Protein AF-A0AA38GQM2-F1 (afdb_monomer_lite)

InterPro domains:
  IPR026055 Fatty acyl-CoA reductase [PTHR11011] (14-91)
  IPR033640 Fatty acyl-CoA reductase, C-terminal [PF03015] (15-90)
  IPR033640 Fatty acyl-CoA reductase, C-terminal [cd09071] (20-89)

Radius of gyration: 20.77 Å; chains: 1; bounding box: 40×43×54 Å

Foldseek 3Di:
DDDDPPDDPDDDPVSVVVSVVVVVVVVVVCVVCVCVPPPPDDDDCVVLVVVLVPDDPVVCVVPVSDPVPDPVVCCVPPPVVVVCCVPVVPPPDDPPPDDDPDDD

Sequence (104 aa):
ITGLPLSGPNMSEREKNICIKIIEQTQHMFMLYEPYSFYKGSFDISNLEMLSIELSEEEKETFGFDVKDIEWKNYIENIHIPGLRQHVMKGRGTGLKGPAKTKT

Structure (mmCIF, N/CA/C/O backbone):
data_AF-A0AA38GQM2-F1
#
_entry.id   AF-A0AA38GQM2-F1
#
loop_
_atom_site.group_PDB
_atom_site.id
_atom_site.type_symbol
_atom_site.label_atom_id
_atom_site.label_alt_id
_atom_site.label_comp_id
_atom_site.label_asym_id
_atom_site.label_entity_id
_atom_site.label_seq_id
_atom_site.pdbx_PDB_ins_code
_atom_site.Cartn_x
_atom_site.Cartn_y
_atom_site.Cartn_z
_atom_site.occupancy
_atom_site.B_iso_or_equiv
_atom_site.auth_seq_id
_atom_site.auth_comp_id
_atom_site.auth_asym_id
_atom_site.auth_atom_id
_atom_site.pdbx_PDB_model_num
ATOM 1 N N . ILE A 1 1 ? 0.151 -8.915 -17.339 1.00 38.81 1 ILE A N 1
ATOM 2 C CA . ILE A 1 1 ? 1.611 -8.689 -17.480 1.00 38.81 1 ILE A CA 1
ATOM 3 C C . ILE A 1 1 ? 2.009 -9.167 -18.873 1.00 38.81 1 ILE A C 1
ATOM 5 O O . ILE A 1 1 ? 2.339 -10.328 -19.057 1.00 38.81 1 ILE A O 1
ATOM 9 N N . THR A 1 2 ? 1.838 -8.320 -19.884 1.00 35.50 2 THR A N 1
ATOM 10 C CA . THR A 1 2 ? 2.116 -8.648 -21.289 1.00 35.50 2 THR A CA 1
ATOM 11 C C . THR A 1 2 ? 3.393 -7.938 -21.725 1.00 35.50 2 THR A C 1
ATOM 13 O O . THR A 1 2 ? 3.428 -6.713 -21.745 1.00 35.50 2 THR A O 1
ATOM 16 N N . GLY A 1 3 ? 4.420 -8.730 -22.044 1.00 46.53 3 GLY A N 1
ATOM 17 C CA . GLY A 1 3 ? 5.506 -8.408 -22.975 1.00 46.53 3 GLY A CA 1
ATOM 18 C C . GLY A 1 3 ? 6.237 -7.078 -22.789 1.00 46.53 3 GLY A C 1
ATOM 19 O O . GLY A 1 3 ? 6.064 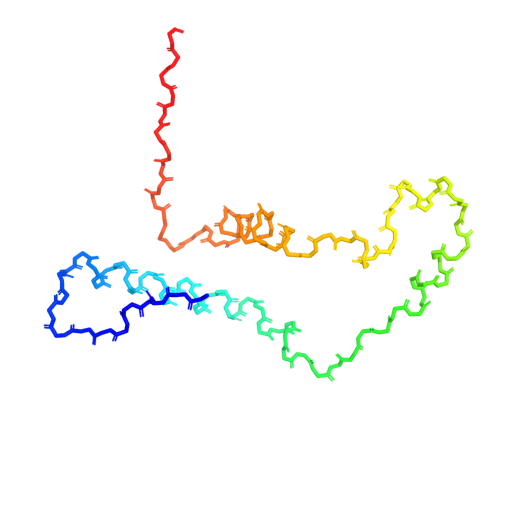-6.169 -23.594 1.00 46.53 3 GLY A O 1
ATOM 20 N N . LEU A 1 4 ? 7.142 -7.001 -21.813 1.00 50.00 4 LEU A N 1
ATOM 21 C CA . LEU A 1 4 ? 8.311 -6.131 -21.956 1.00 50.00 4 LEU A CA 1
ATOM 22 C C . LEU A 1 4 ? 9.309 -6.865 -22.865 1.00 50.00 4 LEU A C 1
ATOM 24 O O . LEU A 1 4 ? 9.665 -8.000 -22.540 1.00 50.00 4 LEU A O 1
ATOM 28 N N . PRO A 1 5 ? 9.739 -6.289 -24.003 1.00 49.81 5 PRO A N 1
ATOM 29 C CA . PRO A 1 5 ? 10.703 -6.938 -24.877 1.00 49.81 5 PRO A CA 1
ATOM 30 C C . PRO A 1 5 ? 12.063 -6.926 -24.180 1.00 49.81 5 PRO A C 1
ATOM 32 O O . PRO A 1 5 ? 12.823 -5.961 -24.239 1.00 49.81 5 PRO A O 1
ATOM 35 N N . LEU A 1 6 ? 12.362 -8.015 -23.480 1.00 55.78 6 LEU A N 1
ATOM 36 C CA . LEU A 1 6 ? 13.690 -8.294 -22.963 1.00 55.78 6 LEU A CA 1
ATOM 37 C C . LEU A 1 6 ? 14.570 -8.678 -24.161 1.00 55.78 6 LEU A C 1
ATOM 39 O O . LEU A 1 6 ? 14.579 -9.820 -24.603 1.00 55.78 6 LEU A O 1
ATOM 43 N N . SER A 1 7 ? 15.236 -7.664 -24.722 1.00 59.66 7 SER A N 1
ATOM 44 C CA . SER A 1 7 ? 16.346 -7.740 -25.685 1.00 59.66 7 SER A CA 1
ATOM 45 C C . SER A 1 7 ? 16.149 -8.667 -26.897 1.00 59.66 7 SER A C 1
ATOM 47 O O . SER A 1 7 ? 16.547 -9.829 -26.881 1.00 59.66 7 SER A O 1
ATOM 49 N N . GLY A 1 8 ? 15.624 -8.113 -27.995 1.00 60.22 8 GLY A N 1
ATOM 50 C CA . GLY A 1 8 ? 15.733 -8.703 -29.335 1.00 60.22 8 GLY A CA 1
ATOM 51 C C . GLY A 1 8 ? 16.874 -8.061 -30.147 1.00 60.22 8 GLY A C 1
ATOM 52 O O . GLY A 1 8 ? 17.203 -6.897 -29.908 1.00 60.22 8 GLY A O 1
ATOM 53 N N . PRO A 1 9 ? 17.464 -8.772 -31.127 1.00 60.28 9 PRO A N 1
ATOM 54 C CA . PRO A 1 9 ? 18.671 -8.342 -31.850 1.00 60.28 9 PRO A CA 1
ATOM 55 C C . PRO A 1 9 ? 18.505 -7.089 -32.736 1.00 60.28 9 PRO A C 1
ATOM 57 O O . PRO A 1 9 ? 19.495 -6.590 -33.257 1.00 60.28 9 PRO A O 1
ATOM 60 N N . ASN A 1 10 ? 17.288 -6.545 -32.876 1.00 67.19 10 ASN A N 1
ATOM 61 C CA . ASN A 1 10 ? 16.961 -5.407 -33.746 1.00 67.19 10 ASN A CA 1
ATOM 62 C C . ASN A 1 10 ? 16.153 -4.310 -33.022 1.00 67.19 10 ASN A C 1
ATOM 64 O O . ASN A 1 10 ? 15.125 -3.869 -33.527 1.00 67.19 10 ASN A O 1
ATOM 68 N N . MET A 1 11 ? 16.574 -3.873 -31.829 1.00 69.75 11 MET A N 1
ATOM 69 C CA . MET A 1 11 ? 15.973 -2.684 -31.199 1.00 69.75 11 MET A CA 1
ATOM 70 C C . MET A 1 11 ? 16.668 -1.395 -31.638 1.00 69.75 11 MET A C 1
ATOM 72 O O . MET A 1 11 ? 17.897 -1.275 -31.572 1.00 69.75 11 MET A O 1
ATOM 76 N N . SER A 1 12 ? 15.864 -0.405 -32.012 1.00 83.56 12 SER A N 1
ATOM 77 C CA . SER A 1 12 ? 16.297 0.971 -32.230 1.00 83.56 12 SER A CA 1
ATOM 78 C C . SER A 1 12 ? 16.851 1.587 -30.944 1.00 83.56 12 SER A C 1
ATOM 80 O O . SER A 1 12 ? 16.503 1.205 -29.824 1.00 83.56 12 SER A O 1
ATOM 82 N N . GLU A 1 13 ? 17.694 2.606 -31.094 1.00 85.50 13 GLU A N 1
ATOM 83 C CA . GLU A 1 13 ? 18.278 3.332 -29.962 1.00 85.50 13 GLU A CA 1
ATOM 84 C C . GLU A 1 13 ? 17.204 3.934 -29.036 1.00 85.50 13 GLU A C 1
ATOM 86 O O . GLU A 1 13 ? 17.348 3.971 -27.814 1.00 85.50 13 GLU A O 1
ATOM 91 N N . ARG A 1 14 ? 16.062 4.341 -29.600 1.00 84.00 14 ARG A N 1
ATOM 92 C CA . ARG A 1 14 ? 14.916 4.840 -28.833 1.00 84.00 14 ARG A CA 1
ATOM 93 C C . ARG A 1 14 ? 14.313 3.759 -27.934 1.00 84.00 14 ARG A C 1
ATOM 95 O O . ARG A 1 14 ? 14.000 4.043 -26.781 1.00 84.00 14 ARG A O 1
ATOM 102 N N . GLU A 1 15 ? 14.149 2.543 -28.443 1.00 86.50 15 GLU A N 1
ATOM 103 C CA . GLU A 1 15 ? 13.566 1.427 -27.687 1.00 86.50 15 GLU A CA 1
ATOM 104 C C . GLU A 1 15 ? 14.490 0.973 -26.557 1.00 86.50 15 GLU A C 1
ATOM 106 O O . GLU A 1 15 ? 14.023 0.759 -25.437 1.00 86.50 15 GLU A O 1
ATOM 111 N N . LYS A 1 16 ? 15.806 0.936 -26.803 1.00 86.81 16 LYS A N 1
ATOM 112 C CA . LYS A 1 16 ? 16.810 0.671 -25.760 1.00 86.81 16 LYS A CA 1
ATOM 113 C C . LYS A 1 16 ? 16.725 1.693 -24.629 1.00 86.81 16 LYS A C 1
ATOM 115 O O . LYS A 1 16 ? 16.637 1.315 -23.464 1.00 86.81 16 LYS A O 1
ATOM 120 N N . ASN A 1 17 ? 16.668 2.978 -24.974 1.00 86.44 17 ASN A N 1
ATOM 121 C CA . ASN A 1 17 ? 16.554 4.060 -23.996 1.00 86.44 17 ASN A CA 1
ATOM 122 C C . ASN A 1 17 ? 15.252 3.994 -23.179 1.00 86.44 17 ASN A C 1
ATOM 124 O O . ASN A 1 17 ? 15.249 4.326 -21.993 1.00 86.44 17 ASN A O 1
ATOM 128 N N . ILE A 1 18 ? 14.144 3.552 -23.782 1.00 88.38 18 ILE A N 1
ATOM 129 C CA . ILE A 1 18 ? 12.889 3.307 -23.057 1.00 88.38 18 ILE A CA 1
ATOM 130 C C . ILE A 1 18 ? 13.048 2.124 -22.096 1.00 88.38 18 ILE A C 1
ATOM 132 O O . ILE A 1 18 ? 12.687 2.248 -20.927 1.00 88.38 18 ILE A O 1
ATOM 136 N N . CYS A 1 19 ? 13.618 1.008 -22.555 1.00 88.44 19 CYS A N 1
ATOM 137 C CA . CYS A 1 19 ? 13.824 -0.181 -21.726 1.00 88.44 19 CYS A CA 1
ATOM 138 C C . CYS A 1 19 ? 14.706 0.114 -20.508 1.00 88.44 19 CYS A C 1
ATOM 140 O O . CYS A 1 19 ? 14.336 -0.252 -19.394 1.00 88.44 19 CYS A O 1
ATOM 142 N N . ILE A 1 20 ? 15.820 0.829 -20.695 1.00 89.44 20 ILE A N 1
ATOM 143 C CA . ILE A 1 20 ? 16.721 1.228 -19.602 1.00 89.44 20 ILE A CA 1
ATOM 144 C C . ILE A 1 20 ? 15.958 2.031 -18.544 1.00 89.44 20 ILE A C 1
ATOM 146 O O . ILE A 1 20 ? 15.996 1.685 -17.367 1.00 89.44 20 ILE A O 1
ATOM 150 N N . LYS A 1 21 ? 15.173 3.034 -18.956 1.00 86.19 21 LYS A N 1
ATOM 151 C CA . LYS A 1 21 ? 14.366 3.833 -18.020 1.00 86.19 21 LYS A CA 1
ATOM 152 C C . LYS A 1 21 ? 13.335 3.002 -17.260 1.00 86.19 21 LYS A C 1
ATOM 154 O O . LYS A 1 21 ? 13.085 3.273 -16.089 1.00 86.19 21 LYS A O 1
ATOM 159 N N . ILE A 1 22 ? 12.719 2.010 -17.904 1.00 87.88 22 ILE A N 1
ATOM 160 C CA . ILE A 1 22 ? 11.764 1.113 -17.238 1.00 87.88 22 ILE A CA 1
ATOM 161 C C . ILE A 1 22 ? 12.479 0.246 -16.199 1.00 87.88 22 ILE A C 1
ATOM 163 O O . ILE A 1 22 ? 11.960 0.086 -15.094 1.00 87.88 22 ILE A O 1
ATOM 167 N N . ILE A 1 23 ? 13.666 -0.274 -16.516 1.00 90.62 23 ILE A N 1
ATOM 168 C CA . ILE A 1 23 ? 14.476 -1.065 -15.580 1.00 90.62 23 ILE A CA 1
ATOM 169 C C . ILE A 1 23 ? 14.874 -0.214 -14.372 1.00 90.62 23 ILE A C 1
ATOM 171 O O . ILE A 1 23 ? 14.622 -0.627 -13.244 1.00 90.62 23 ILE A O 1
ATOM 175 N N . GLU A 1 24 ? 15.406 0.989 -14.590 1.00 88.69 24 GLU A N 1
ATOM 176 C CA . GLU A 1 24 ? 15.792 1.909 -13.512 1.00 88.69 24 GLU A CA 1
ATOM 177 C C . GLU A 1 24 ? 14.597 2.282 -12.621 1.00 88.69 24 GLU A C 1
ATOM 179 O O . GLU A 1 24 ? 14.700 2.256 -11.393 1.00 88.69 24 GLU A O 1
ATOM 184 N N . GLN A 1 25 ? 13.435 2.580 -13.219 1.00 85.25 25 GLN A N 1
ATOM 185 C CA . GLN A 1 25 ? 12.208 2.845 -12.460 1.00 85.25 25 GLN A CA 1
ATOM 186 C C . GLN A 1 25 ? 11.772 1.619 -11.653 1.00 85.25 25 GLN A C 1
ATOM 188 O O . GLN A 1 25 ? 11.429 1.758 -10.483 1.00 85.25 25 GLN A O 1
ATOM 193 N N . THR A 1 26 ? 11.818 0.424 -12.244 1.00 87.44 26 THR A N 1
ATOM 194 C CA . THR A 1 26 ? 11.416 -0.826 -11.577 1.00 87.44 26 THR A CA 1
ATOM 195 C C . THR A 1 26 ? 12.354 -1.174 -10.423 1.00 87.44 26 THR A C 1
ATOM 197 O O . THR A 1 26 ? 11.891 -1.545 -9.348 1.00 87.44 26 THR A O 1
ATOM 200 N N . GLN A 1 27 ? 13.664 -0.997 -10.597 1.00 90.31 27 GLN A N 1
ATOM 201 C CA . GLN A 1 27 ? 14.641 -1.178 -9.524 1.00 90.31 27 GLN A CA 1
ATOM 202 C C . GLN A 1 27 ? 14.405 -0.188 -8.384 1.00 90.31 27 GLN A C 1
ATOM 204 O O . GLN A 1 27 ? 14.412 -0.583 -7.223 1.00 90.31 27 GLN A O 1
ATOM 209 N N . HIS A 1 28 ? 14.135 1.082 -8.692 1.00 88.56 28 HIS A N 1
ATOM 210 C CA . HIS A 1 28 ? 13.841 2.076 -7.662 1.00 88.56 28 HIS A CA 1
ATOM 211 C C . HIS A 1 28 ? 12.567 1.736 -6.875 1.00 88.56 28 HIS A C 1
ATOM 213 O O . HIS A 1 28 ? 12.567 1.832 -5.651 1.00 88.56 28 HIS A O 1
ATOM 219 N N . MET A 1 29 ? 11.513 1.280 -7.563 1.00 87.75 29 MET A N 1
ATOM 220 C CA . MET A 1 29 ? 10.297 0.769 -6.920 1.00 87.75 29 MET A CA 1
ATOM 221 C C . MET A 1 29 ? 10.617 -0.387 -5.976 1.00 87.75 29 MET A C 1
ATOM 223 O O . MET A 1 29 ? 10.204 -0.366 -4.822 1.00 87.75 29 MET A O 1
ATOM 227 N N . PHE A 1 30 ? 11.376 -1.376 -6.451 1.00 89.31 30 PHE A N 1
ATOM 228 C CA . PHE A 1 30 ? 11.751 -2.528 -5.640 1.00 89.31 30 PHE A CA 1
ATOM 229 C C . PHE A 1 30 ? 12.495 -2.101 -4.374 1.00 89.31 30 PHE A C 1
ATOM 231 O O . PHE A 1 30 ? 12.099 -2.498 -3.287 1.00 89.31 30 PHE A O 1
ATOM 238 N N . MET A 1 31 ? 13.496 -1.226 -4.494 1.00 90.44 31 MET A N 1
ATOM 239 C CA . MET A 1 31 ? 14.257 -0.720 -3.346 1.00 90.44 31 MET A CA 1
ATOM 240 C C . MET A 1 31 ? 13.392 0.046 -2.339 1.00 90.44 31 MET A C 1
ATOM 242 O O . MET A 1 31 ? 13.648 -0.026 -1.143 1.00 90.44 31 MET A O 1
ATOM 246 N N . LEU A 1 32 ? 12.369 0.772 -2.799 1.00 90.38 32 LEU A N 1
ATOM 247 C CA . LEU A 1 32 ? 11.452 1.483 -1.908 1.00 90.38 32 LEU A CA 1
ATOM 248 C C . LEU A 1 32 ? 10.589 0.516 -1.088 1.00 90.38 32 LEU A C 1
ATOM 250 O O . LEU A 1 32 ? 10.330 0.767 0.087 1.00 90.38 32 LEU A O 1
ATOM 254 N N . TYR A 1 33 ? 10.134 -0.574 -1.709 1.00 90.19 33 TYR A N 1
ATOM 255 C CA . TYR A 1 33 ? 9.262 -1.552 -1.059 1.00 90.19 33 TYR A CA 1
ATOM 256 C C . TYR A 1 33 ? 10.009 -2.680 -0.350 1.00 90.19 33 TYR A C 1
ATOM 258 O O . TYR A 1 33 ? 9.396 -3.380 0.454 1.00 90.19 33 TYR A O 1
ATOM 266 N N . GLU A 1 34 ? 11.300 -2.857 -0.617 1.00 91.81 34 GLU A N 1
ATOM 267 C CA . GLU A 1 34 ? 12.163 -3.875 -0.014 1.00 91.81 34 GLU A CA 1
ATOM 268 C C . GLU A 1 34 ? 12.058 -3.932 1.523 1.00 91.81 34 GLU A C 1
ATOM 270 O O . GLU A 1 34 ? 11.711 -5.007 2.029 1.00 91.81 34 GLU A O 1
ATOM 275 N N . PRO A 1 35 ? 12.189 -2.820 2.278 1.00 89.19 35 PRO A N 1
ATOM 276 C CA . PRO A 1 35 ? 12.110 -2.867 3.739 1.00 89.19 35 PRO A CA 1
ATOM 277 C C . PRO A 1 35 ? 10.724 -3.250 4.267 1.00 89.19 35 PRO A C 1
ATOM 279 O O . PRO A 1 35 ? 10.622 -3.696 5.404 1.00 89.19 35 PRO A O 1
ATOM 282 N N . TYR A 1 36 ? 9.666 -3.091 3.468 1.00 86.62 36 TYR A N 1
ATOM 283 C CA . TYR A 1 36 ? 8.297 -3.448 3.852 1.00 86.62 36 TYR A CA 1
ATOM 284 C C . TYR A 1 36 ? 7.922 -4.868 3.409 1.00 86.62 36 TYR A C 1
ATOM 286 O O . TYR A 1 36 ? 7.191 -5.560 4.108 1.00 86.62 36 TYR A O 1
ATOM 294 N N . SER A 1 37 ? 8.433 -5.314 2.258 1.00 86.94 37 SER A N 1
ATOM 295 C CA . SER A 1 37 ? 8.061 -6.591 1.630 1.00 86.94 37 SER A CA 1
ATOM 296 C C . SER A 1 37 ? 8.866 -7.772 2.166 1.00 86.94 37 SER A C 1
ATOM 298 O O . SER A 1 37 ? 8.372 -8.895 2.174 1.00 86.94 37 SER A O 1
ATOM 300 N N . PHE A 1 38 ? 10.106 -7.529 2.605 1.00 87.44 38 PHE A N 1
ATOM 301 C CA . PHE A 1 38 ? 11.000 -8.559 3.150 1.00 87.44 38 PHE A CA 1
ATOM 302 C C . PHE A 1 38 ? 11.202 -8.438 4.663 1.00 87.44 38 PHE A C 1
ATOM 304 O O . PHE A 1 38 ? 12.056 -9.122 5.238 1.00 87.44 38 PHE A O 1
ATOM 311 N N . TYR A 1 39 ? 10.415 -7.588 5.326 1.00 89.56 39 TYR A N 1
ATOM 312 C CA . TYR A 1 39 ? 10.408 -7.525 6.777 1.00 89.56 39 TYR A CA 1
ATOM 313 C C . TYR A 1 39 ? 9.954 -8.870 7.352 1.00 89.56 39 TYR A C 1
ATOM 315 O O . TYR A 1 39 ? 8.908 -9.399 6.988 1.00 89.56 39 TYR A O 1
ATOM 323 N N . LYS A 1 40 ? 10.759 -9.445 8.250 1.00 89.06 40 LYS A N 1
ATOM 324 C CA . LYS A 1 40 ? 10.489 -10.770 8.835 1.00 89.06 40 LYS A CA 1
ATOM 325 C C . LYS A 1 40 ? 9.535 -10.735 10.031 1.00 89.06 40 LYS A C 1
ATOM 327 O O . LYS A 1 40 ? 9.210 -11.791 10.566 1.00 89.06 40 LYS A O 1
ATOM 332 N N . GLY A 1 41 ? 9.141 -9.548 10.483 1.00 87.62 41 GLY A N 1
ATOM 333 C CA . GLY A 1 41 ? 8.176 -9.393 11.564 1.00 87.62 41 GLY A CA 1
ATOM 334 C C . GLY A 1 41 ? 6.746 -9.334 11.038 1.00 87.62 41 GLY A C 1
ATOM 335 O O . GLY A 1 41 ? 6.493 -8.876 9.927 1.00 87.62 41 GLY A O 1
ATOM 336 N N . SER A 1 42 ? 5.806 -9.780 11.862 1.00 86.75 42 SER A N 1
ATOM 337 C CA . SER A 1 42 ? 4.385 -9.496 11.683 1.00 86.75 42 SER A CA 1
ATOM 338 C C . SER A 1 42 ? 4.019 -8.222 12.435 1.00 86.75 42 SER A C 1
ATOM 340 O O . SER A 1 42 ? 4.507 -7.994 13.543 1.00 86.75 42 SER A O 1
ATOM 342 N N . PHE A 1 43 ? 3.127 -7.422 11.863 1.00 85.81 43 PHE A N 1
ATOM 343 C CA . PHE A 1 43 ? 2.515 -6.298 12.563 1.00 85.81 43 PHE A CA 1
ATOM 344 C C . PHE A 1 43 ? 1.199 -6.778 13.169 1.00 85.81 43 PHE A C 1
ATOM 346 O O . PHE A 1 43 ? 0.278 -7.129 12.434 1.00 85.81 43 PHE A O 1
ATOM 353 N N . ASP A 1 44 ? 1.142 -6.849 14.499 1.00 90.19 44 ASP A N 1
ATOM 354 C CA . ASP A 1 44 ? -0.096 -7.153 15.211 1.00 90.19 44 ASP A CA 1
ATOM 355 C C . ASP A 1 44 ? -1.023 -5.935 15.173 1.00 90.19 44 ASP A C 1
ATOM 357 O O . ASP A 1 44 ? -0.619 -4.819 15.508 1.00 90.19 44 ASP A O 1
ATOM 361 N N . ILE A 1 45 ? -2.261 -6.164 14.748 1.00 89.75 45 ILE A N 1
ATOM 362 C CA . ILE A 1 45 ? -3.296 -5.136 14.632 1.00 89.75 45 ILE A CA 1
ATOM 363 C C . ILE A 1 45 ? -4.411 -5.316 15.666 1.00 89.75 45 ILE A C 1
ATOM 365 O O . ILE A 1 45 ? -5.389 -4.578 15.619 1.00 89.75 45 ILE A O 1
ATOM 369 N N . SER A 1 46 ? -4.257 -6.224 16.636 1.00 92.38 46 SER A N 1
ATOM 370 C CA . SER A 1 46 ? -5.286 -6.526 17.643 1.00 92.38 46 SER A CA 1
ATOM 371 C C . SER A 1 46 ? -5.806 -5.276 18.369 1.00 92.38 46 SER A C 1
ATOM 373 O O . SER A 1 46 ? -7.004 -5.131 18.589 1.00 92.38 46 SER A O 1
ATOM 375 N N . ASN A 1 47 ? -4.931 -4.315 18.690 1.00 90.75 47 ASN A N 1
ATOM 376 C CA . ASN A 1 47 ? -5.349 -3.054 19.318 1.00 90.75 47 ASN A CA 1
ATOM 377 C C . ASN A 1 47 ? -6.182 -2.163 18.386 1.00 90.75 47 ASN A C 1
ATOM 379 O O . ASN A 1 47 ? -7.113 -1.510 18.846 1.00 90.75 47 ASN A O 1
ATOM 383 N N . LEU A 1 48 ? -5.855 -2.129 17.090 1.00 87.88 48 LEU A N 1
ATOM 384 C CA . LEU A 1 48 ? -6.638 -1.396 16.094 1.00 87.88 48 LEU A CA 1
ATOM 385 C C . LEU A 1 48 ? -8.030 -2.027 15.950 1.00 87.88 48 LEU A C 1
ATOM 387 O O . LEU A 1 48 ? -9.023 -1.309 15.896 1.00 87.88 48 LEU A O 1
ATOM 391 N N . GLU A 1 49 ? -8.100 -3.360 15.940 1.00 89.19 49 GLU A N 1
ATOM 392 C CA . GLU A 1 49 ? -9.361 -4.103 15.877 1.00 89.19 49 GLU A CA 1
ATOM 393 C C . GLU A 1 49 ? -10.228 -3.847 17.117 1.00 89.19 49 GLU A C 1
ATOM 395 O O . GLU A 1 49 ? -11.413 -3.554 16.980 1.00 89.19 49 GLU A O 1
ATOM 400 N N . MET A 1 50 ? -9.644 -3.871 18.322 1.00 91.75 50 MET A N 1
ATOM 401 C CA . MET A 1 50 ? -10.369 -3.535 19.556 1.00 91.75 50 MET A CA 1
ATOM 402 C C . MET A 1 50 ? -10.900 -2.101 19.539 1.00 91.75 50 MET A C 1
ATOM 404 O O . MET A 1 50 ? -12.078 -1.892 19.817 1.00 91.75 50 MET A O 1
ATOM 408 N N . LEU A 1 51 ? -10.069 -1.127 19.149 1.00 89.69 51 LEU A N 1
ATOM 409 C CA . LEU A 1 51 ? -10.510 0.262 19.004 1.00 89.69 51 LEU A CA 1
ATOM 410 C C . LEU A 1 51 ? -11.653 0.377 17.995 1.00 89.69 51 LEU A C 1
ATOM 412 O O . LEU A 1 51 ? -12.624 1.074 18.257 1.00 89.69 51 LEU A O 1
ATOM 416 N N . SER A 1 52 ? -11.578 -0.337 16.870 1.00 88.38 52 SER A N 1
ATOM 417 C CA . SER A 1 52 ? -12.647 -0.340 15.872 1.00 88.38 52 SER A CA 1
ATOM 418 C C . SER A 1 52 ? -13.964 -0.884 16.430 1.00 88.38 52 SER A C 1
ATOM 420 O O . SER A 1 52 ? -15.016 -0.347 16.094 1.00 88.38 52 SER A O 1
ATOM 422 N N . ILE A 1 53 ? -13.929 -1.902 17.296 1.00 89.50 53 ILE A N 1
ATOM 423 C CA . ILE A 1 53 ? -15.127 -2.476 17.932 1.00 89.50 53 ILE A CA 1
ATOM 424 C C . ILE A 1 53 ? -15.800 -1.476 18.882 1.00 89.50 53 ILE A C 1
ATOM 426 O O . ILE A 1 53 ? -17.029 -1.449 18.944 1.00 89.50 53 ILE A O 1
ATOM 430 N N . GLU A 1 54 ? -15.019 -0.668 19.601 1.00 91.31 54 GLU A N 1
ATOM 431 C CA . GLU A 1 54 ? -15.524 0.305 20.583 1.00 91.31 54 GLU A CA 1
ATOM 432 C C . GLU A 1 54 ? -16.204 1.531 19.955 1.00 91.31 54 GLU A C 1
ATOM 434 O O . GLU A 1 54 ? -16.970 2.217 20.633 1.00 91.31 54 GLU A O 1
ATOM 439 N N . LEU A 1 55 ? -15.959 1.802 18.671 1.00 89.19 55 LEU A N 1
ATOM 440 C CA . LEU A 1 55 ? -16.562 2.932 17.965 1.00 89.19 55 LEU A CA 1
ATOM 441 C C . LEU A 1 55 ? -18.056 2.727 17.708 1.00 89.19 55 LEU A C 1
ATOM 443 O O . LEU A 1 55 ? -18.523 1.616 17.435 1.00 89.19 55 LEU A O 1
ATOM 447 N N . SER A 1 56 ? -18.801 3.831 17.716 1.00 91.81 56 SER A N 1
ATOM 448 C CA . SER A 1 56 ? -20.176 3.847 17.215 1.00 91.81 56 SER A CA 1
ATOM 449 C C . SER A 1 56 ? -20.223 3.587 15.704 1.00 91.81 56 SER A C 1
ATOM 451 O O . SER A 1 56 ? -19.240 3.782 14.991 1.00 91.81 56 SER A O 1
ATOM 453 N N . GLU A 1 57 ? -21.378 3.164 15.187 1.00 88.12 57 GLU A N 1
ATOM 454 C CA . GLU A 1 57 ? -21.538 2.900 13.747 1.00 88.12 57 GLU A CA 1
ATOM 455 C C . GLU A 1 57 ? -21.288 4.152 12.885 1.00 88.12 57 GLU A C 1
ATOM 457 O O . GLU A 1 57 ? -20.673 4.055 11.827 1.00 88.12 57 GLU A O 1
ATOM 462 N N . GLU A 1 58 ? -21.670 5.337 13.376 1.00 91.12 58 GLU A N 1
ATOM 463 C CA . GLU A 1 58 ? -21.416 6.618 12.700 1.00 91.12 58 GLU A CA 1
ATOM 464 C C . GLU A 1 58 ? -19.912 6.942 12.633 1.00 91.12 58 GLU A C 1
ATOM 466 O O . GLU A 1 58 ? -19.396 7.395 11.607 1.00 91.12 58 GLU A O 1
ATOM 471 N N . GLU A 1 59 ? -19.170 6.653 13.705 1.00 90.19 59 GLU A N 1
ATOM 472 C CA . GLU A 1 59 ? -17.717 6.827 13.738 1.00 90.19 59 GLU A CA 1
ATOM 473 C C . GLU A 1 59 ? -17.004 5.801 12.852 1.00 90.19 59 GLU A C 1
ATOM 475 O O . GLU A 1 59 ? -16.057 6.156 12.149 1.00 90.19 59 GLU A O 1
ATOM 480 N N . LYS A 1 60 ? -17.464 4.546 12.826 1.00 87.44 60 LYS A N 1
ATOM 481 C CA . LYS A 1 60 ? -16.914 3.514 11.932 1.00 87.44 60 LYS A CA 1
ATOM 482 C C . LYS A 1 60 ? -17.041 3.921 10.467 1.00 87.44 60 LYS A C 1
ATOM 484 O O . LYS A 1 60 ? -16.053 3.823 9.739 1.00 87.44 60 LYS A O 1
ATOM 489 N N . GLU A 1 61 ? -18.209 4.421 10.060 1.00 85.25 61 GLU A N 1
ATOM 490 C CA . GLU A 1 61 ? -18.446 4.918 8.698 1.00 85.25 61 GLU A CA 1
ATOM 491 C C . GLU A 1 61 ? -17.577 6.144 8.381 1.00 85.25 61 GLU A C 1
ATOM 493 O O . GLU A 1 61 ? -17.031 6.261 7.284 1.00 85.25 61 GLU A O 1
ATOM 498 N N . THR A 1 62 ? -17.383 7.034 9.357 1.00 88.38 62 THR A N 1
ATOM 499 C CA . THR A 1 62 ? -16.596 8.262 9.177 1.00 88.38 62 THR A CA 1
ATOM 500 C C . THR A 1 62 ? -15.095 7.995 9.056 1.00 88.38 62 THR A C 1
ATOM 502 O O . THR A 1 62 ? -14.416 8.612 8.232 1.00 88.38 62 THR A O 1
ATOM 505 N N . PHE A 1 63 ? -14.547 7.115 9.895 1.00 83.81 63 PHE A N 1
ATOM 506 C CA . PHE A 1 63 ? -13.101 6.909 9.992 1.00 83.81 63 PHE A CA 1
ATOM 507 C C . PHE A 1 63 ? -12.574 5.775 9.105 1.00 83.81 63 PHE A C 1
ATOM 509 O O . PHE A 1 63 ? -11.398 5.813 8.743 1.00 83.81 63 PHE A O 1
ATOM 516 N N . GLY A 1 64 ? -13.404 4.788 8.743 1.00 78.69 64 GLY A N 1
ATOM 517 C CA . GLY A 1 64 ? -13.023 3.711 7.821 1.00 78.69 64 GLY A CA 1
ATOM 518 C C . GLY A 1 64 ? -11.882 2.829 8.341 1.00 78.69 64 GLY A C 1
ATOM 519 O O . GLY A 1 64 ? -10.850 2.692 7.687 1.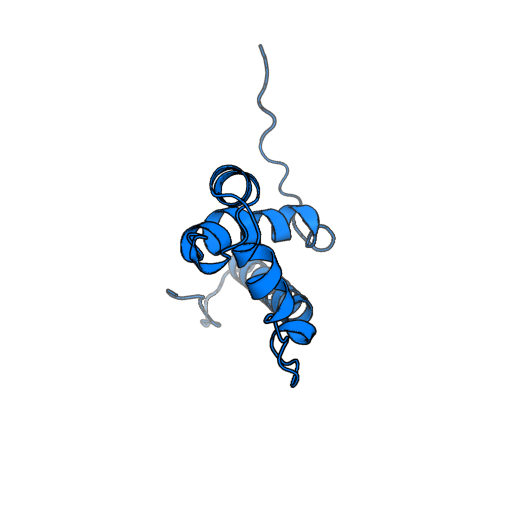00 78.69 64 GLY A O 1
ATOM 520 N N . PHE A 1 65 ? -12.050 2.247 9.534 1.00 78.75 65 PHE A N 1
ATOM 521 C CA . PHE A 1 65 ? -11.018 1.427 10.190 1.00 78.75 65 PHE A CA 1
ATOM 522 C C . PHE A 1 65 ? -10.783 0.051 9.542 1.00 78.75 65 PHE A C 1
ATOM 524 O O . PHE A 1 65 ? -9.737 -0.555 9.792 1.00 78.75 65 PHE A O 1
ATOM 531 N N . ASP A 1 66 ? -11.705 -0.446 8.707 1.00 82.94 66 ASP A N 1
ATOM 532 C CA . ASP A 1 66 ? -11.517 -1.717 8.005 1.00 82.94 66 ASP A CA 1
ATOM 533 C C . ASP A 1 66 ? -10.743 -1.526 6.693 1.00 82.94 66 ASP A C 1
ATOM 535 O O . ASP A 1 66 ? -11.263 -1.134 5.649 1.00 82.94 66 ASP A O 1
ATOM 539 N N . VAL A 1 67 ? -9.457 -1.868 6.732 1.00 84.44 67 VAL A N 1
ATOM 540 C CA . VAL A 1 67 ? -8.583 -1.844 5.553 1.00 84.44 67 VAL A CA 1
ATOM 541 C C . VAL A 1 67 ? -9.001 -2.852 4.473 1.00 84.44 67 VAL A C 1
ATOM 543 O O . VAL A 1 67 ? -8.547 -2.748 3.331 1.00 84.44 67 VAL A O 1
ATOM 546 N N . LYS A 1 68 ? -9.841 -3.842 4.792 1.00 85.44 68 LYS A N 1
ATOM 547 C CA . LYS A 1 68 ? -10.359 -4.817 3.819 1.00 85.44 68 LYS A CA 1
ATOM 548 C C . LYS A 1 68 ? -11.402 -4.202 2.890 1.00 85.44 68 LYS A C 1
ATOM 550 O O . LYS A 1 68 ? -11.548 -4.704 1.778 1.00 85.44 68 LYS A O 1
ATOM 555 N N . ASP A 1 69 ? -12.040 -3.105 3.296 1.00 88.19 69 ASP A N 1
ATOM 556 C CA . ASP A 1 69 ? -13.042 -2.396 2.489 1.00 88.19 69 ASP A CA 1
ATOM 557 C C . ASP A 1 69 ? -12.422 -1.597 1.336 1.00 88.19 69 ASP A C 1
ATOM 559 O O . ASP A 1 69 ? -13.111 -1.160 0.412 1.00 88.19 69 ASP A O 1
ATOM 563 N N . ILE A 1 70 ? -11.097 -1.427 1.343 1.00 90.75 70 ILE A N 1
ATOM 564 C CA . ILE A 1 70 ? -10.382 -0.793 0.242 1.00 90.75 70 ILE A CA 1
ATOM 565 C C . ILE A 1 70 ? -10.473 -1.695 -0.994 1.00 90.75 70 ILE A C 1
ATOM 567 O O . ILE A 1 70 ? -10.058 -2.855 -0.982 1.00 90.75 70 ILE A O 1
ATOM 571 N N . GLU A 1 71 ? -10.917 -1.132 -2.121 1.00 95.12 71 GLU A N 1
ATOM 572 C CA . GLU A 1 71 ? -10.799 -1.784 -3.426 1.00 95.12 71 GLU A CA 1
ATOM 573 C C . GLU A 1 71 ? -9.320 -1.800 -3.863 1.00 95.12 71 GLU A C 1
ATOM 575 O O . GLU A 1 71 ? -8.863 -0.991 -4.676 1.00 95.12 71 GLU A O 1
ATOM 580 N N . TRP A 1 72 ? -8.541 -2.720 -3.290 1.00 94.81 72 TRP A N 1
ATOM 581 C CA . TRP A 1 72 ? -7.078 -2.730 -3.357 1.00 94.81 72 TRP A CA 1
ATOM 582 C C . TRP A 1 72 ? -6.522 -2.671 -4.775 1.00 94.81 72 TRP A C 1
ATOM 584 O O . TRP A 1 72 ? -5.538 -1.978 -5.017 1.00 94.81 72 TRP A O 1
ATOM 594 N N . LYS A 1 73 ? -7.155 -3.357 -5.732 1.00 95.06 73 LYS A N 1
ATOM 595 C CA . LYS A 1 73 ? -6.719 -3.322 -7.132 1.00 95.06 73 LYS A CA 1
ATOM 596 C C . LYS A 1 73 ? -6.786 -1.903 -7.697 1.00 95.06 73 LYS A C 1
ATOM 598 O O . LYS A 1 73 ? -5.793 -1.402 -8.217 1.00 95.06 73 LYS A O 1
ATOM 603 N N . ASN A 1 74 ? -7.938 -1.257 -7.559 1.00 96.88 74 ASN A N 1
ATOM 604 C CA . ASN A 1 74 ? -8.157 0.104 -8.027 1.00 96.88 74 ASN A CA 1
ATOM 605 C C . ASN A 1 74 ? -7.263 1.101 -7.279 1.00 96.88 74 ASN A C 1
ATOM 607 O O . ASN A 1 74 ? -6.614 1.936 -7.909 1.00 96.88 74 ASN A O 1
ATOM 611 N N . TYR A 1 75 ? -7.145 0.961 -5.956 1.00 95.81 75 TYR A N 1
ATOM 612 C CA . TYR A 1 75 ? -6.246 1.789 -5.158 1.00 95.81 75 TYR A CA 1
ATOM 613 C C . TYR A 1 75 ? -4.796 1.683 -5.644 1.00 95.81 75 TYR A C 1
ATOM 615 O O . TYR A 1 75 ? -4.162 2.700 -5.915 1.00 95.81 75 TYR A O 1
ATOM 623 N N . ILE A 1 76 ? -4.266 0.471 -5.824 1.00 94.19 76 ILE A N 1
ATOM 624 C CA . ILE A 1 76 ? -2.875 0.286 -6.250 1.00 94.19 76 ILE A CA 1
ATOM 625 C C . ILE A 1 76 ? -2.649 0.800 -7.678 1.00 94.19 76 ILE A C 1
ATOM 627 O O . ILE A 1 76 ? -1.696 1.550 -7.912 1.00 94.19 76 ILE A O 1
ATOM 631 N N . GLU A 1 77 ? -3.514 0.427 -8.624 1.00 94.06 77 GLU A N 1
ATOM 632 C CA . GLU A 1 77 ? -3.347 0.745 -10.048 1.00 94.06 77 GLU A CA 1
ATOM 633 C C . GLU A 1 77 ? -3.567 2.233 -10.347 1.00 94.06 77 GLU A C 1
ATOM 635 O O . GLU A 1 77 ? -2.773 2.839 -11.072 1.00 94.06 77 GLU A O 1
ATOM 640 N N . ASN A 1 78 ? -4.614 2.833 -9.776 1.00 95.56 78 ASN A N 1
ATOM 641 C CA . ASN A 1 78 ? -5.092 4.155 -10.184 1.00 95.56 78 ASN A CA 1
ATOM 642 C C . ASN A 1 78 ? -4.748 5.274 -9.195 1.00 95.56 78 ASN A C 1
ATOM 644 O O . ASN A 1 78 ? -4.766 6.441 -9.587 1.00 95.56 78 ASN A O 1
ATOM 648 N N . ILE A 1 79 ? -4.406 4.952 -7.942 1.00 95.44 79 ILE A N 1
ATOM 649 C CA . ILE A 1 79 ? -4.123 5.952 -6.899 1.00 95.44 79 ILE A CA 1
ATOM 650 C C . ILE A 1 79 ? -2.658 5.868 -6.451 1.00 95.44 79 ILE A C 1
ATOM 652 O O . ILE A 1 79 ? -1.898 6.825 -6.619 1.00 95.44 79 ILE A O 1
ATOM 656 N N . HIS A 1 80 ? -2.231 4.713 -5.938 1.00 93.06 80 HIS A N 1
ATOM 657 C CA . HIS A 1 80 ? -0.933 4.531 -5.284 1.00 93.06 80 HIS A CA 1
ATOM 658 C C . HIS A 1 80 ? 0.246 4.645 -6.248 1.00 93.06 80 HIS A C 1
ATOM 660 O O . HIS A 1 80 ? 1.110 5.501 -6.060 1.00 93.06 80 HIS A O 1
ATOM 666 N N . ILE A 1 81 ? 0.288 3.826 -7.310 1.00 90.38 81 ILE A N 1
ATOM 667 C CA . ILE A 1 81 ? 1.400 3.842 -8.276 1.00 90.38 81 ILE A CA 1
ATOM 668 C C . ILE A 1 81 ? 1.522 5.217 -8.958 1.00 90.38 81 ILE A C 1
ATOM 670 O O . ILE A 1 81 ? 2.639 5.747 -9.010 1.00 90.38 81 ILE A O 1
ATOM 674 N N . PRO A 1 82 ? 0.439 5.845 -9.464 1.00 91.44 82 PRO A N 1
ATOM 675 C CA . PRO A 1 82 ? 0.530 7.183 -10.046 1.00 91.44 82 PRO A CA 1
ATOM 676 C C . PRO A 1 82 ? 1.034 8.238 -9.054 1.00 91.44 82 PRO A C 1
ATOM 678 O O . PRO A 1 82 ? 1.951 8.995 -9.391 1.00 91.44 82 PRO A O 1
ATOM 681 N N . GLY A 1 83 ? 0.505 8.253 -7.826 1.00 91.69 83 GLY A N 1
ATOM 682 C CA . GLY A 1 83 ? 0.931 9.185 -6.779 1.00 91.69 83 GLY A CA 1
ATOM 683 C C . GLY A 1 83 ? 2.405 9.011 -6.420 1.00 91.69 83 GLY A C 1
ATOM 684 O O . GLY A 1 83 ? 3.167 9.981 -6.374 1.00 91.69 83 GLY A O 1
ATOM 685 N N . LEU A 1 84 ? 2.853 7.768 -6.274 1.00 88.94 84 LEU A N 1
ATOM 686 C CA . LEU A 1 84 ? 4.245 7.453 -5.993 1.00 88.94 84 LEU A CA 1
ATOM 687 C C . LEU A 1 84 ? 5.181 7.941 -7.105 1.00 88.94 84 LEU A C 1
ATOM 689 O O . LEU A 1 84 ? 6.19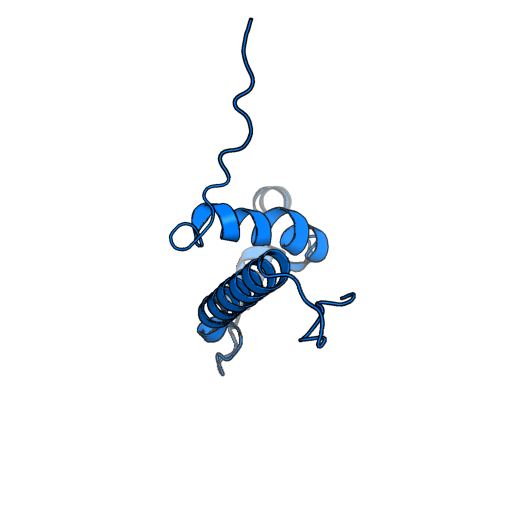0 8.601 -6.833 1.00 88.94 84 LEU A O 1
ATOM 693 N N . ARG A 1 85 ? 4.827 7.691 -8.371 1.00 85.38 85 ARG A N 1
ATOM 694 C CA . ARG A 1 85 ? 5.594 8.189 -9.525 1.00 85.38 85 ARG A CA 1
ATOM 695 C C . ARG A 1 85 ? 5.666 9.714 -9.538 1.00 85.38 85 ARG A C 1
ATOM 697 O O . ARG A 1 85 ? 6.706 10.279 -9.870 1.00 85.38 85 ARG A O 1
ATOM 704 N N . GLN A 1 86 ? 4.576 10.381 -9.170 1.00 87.44 86 GLN A N 1
ATOM 705 C CA . GLN A 1 86 ? 4.478 11.836 -9.182 1.00 87.44 86 GLN A CA 1
ATOM 706 C C . GLN A 1 86 ? 5.246 12.512 -8.042 1.00 87.44 86 GLN A C 1
ATOM 708 O O . GLN A 1 86 ? 5.764 13.613 -8.254 1.00 87.44 86 GLN A O 1
ATOM 713 N N . HIS A 1 87 ? 5.286 11.906 -6.856 1.00 88.06 87 HIS A N 1
ATOM 714 C CA . HIS A 1 87 ? 5.729 12.582 -5.633 1.00 88.06 87 HIS A CA 1
ATOM 715 C C . HIS A 1 87 ? 7.008 12.007 -5.028 1.00 88.06 87 HIS A C 1
ATOM 717 O O . HIS A 1 87 ? 7.795 12.767 -4.476 1.00 88.06 87 HIS A O 1
ATOM 723 N N . VAL A 1 88 ? 7.253 10.705 -5.173 1.00 83.69 88 VAL A N 1
ATOM 724 C CA . VAL A 1 88 ? 8.414 10.027 -4.572 1.00 83.69 88 VAL A CA 1
ATOM 725 C C . VAL A 1 88 ? 9.493 9.759 -5.615 1.00 83.69 88 VAL A C 1
ATOM 727 O O . VAL A 1 88 ? 10.681 9.915 -5.352 1.00 83.69 88 VAL A O 1
ATOM 730 N N . MET A 1 89 ? 9.100 9.426 -6.846 1.00 80.81 89 MET A N 1
ATOM 731 C CA . MET A 1 89 ? 10.057 9.113 -7.915 1.00 80.81 89 MET A CA 1
ATOM 732 C C . MET A 1 89 ? 10.544 10.343 -8.703 1.00 80.81 89 MET A C 1
ATOM 734 O O . MET A 1 89 ? 11.337 10.202 -9.640 1.00 80.81 89 MET A O 1
ATOM 738 N N . LYS A 1 90 ? 10.115 11.563 -8.342 1.00 67.88 90 LYS A N 1
ATOM 739 C CA . LYS A 1 90 ? 10.598 12.801 -8.975 1.00 67.88 90 LYS A CA 1
ATOM 740 C C . LYS A 1 90 ? 12.035 13.093 -8.548 1.00 67.88 90 LYS A C 1
ATOM 742 O O . LYS A 1 90 ? 12.290 13.725 -7.534 1.00 67.88 90 LYS A O 1
ATOM 747 N N . GLY A 1 91 ? 12.980 12.656 -9.371 1.00 59.03 91 GLY A N 1
ATOM 748 C CA . GLY A 1 91 ? 14.397 12.966 -9.179 1.00 59.03 91 GLY A CA 1
ATOM 749 C C . GLY A 1 91 ? 15.324 12.344 -10.213 1.00 59.03 91 GLY A C 1
ATOM 750 O O . GLY A 1 91 ? 16.414 12.859 -10.435 1.00 59.03 91 GLY A O 1
ATOM 751 N N . ARG A 1 92 ? 14.898 11.285 -10.911 1.00 54.88 92 ARG A N 1
ATOM 752 C CA . ARG A 1 92 ? 15.682 10.673 -11.991 1.00 54.88 92 ARG A CA 1
ATOM 753 C C . ARG A 1 92 ? 14.772 10.301 -13.163 1.00 54.88 92 ARG A C 1
ATOM 755 O O . ARG A 1 92 ? 14.210 9.218 -13.227 1.00 54.88 92 ARG A O 1
ATOM 762 N N . GLY A 1 93 ? 14.607 11.257 -14.081 1.00 51.34 93 GLY A N 1
ATOM 763 C CA . GLY A 1 93 ? 14.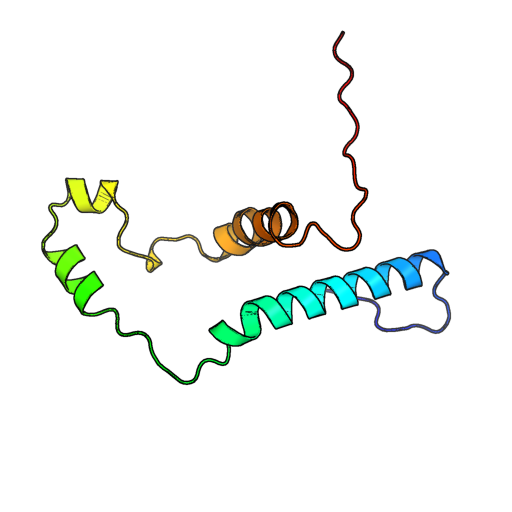223 10.968 -15.464 1.00 51.34 93 GLY A CA 1
ATOM 764 C C . GLY A 1 93 ? 12.737 10.964 -15.836 1.00 51.34 93 GLY A C 1
ATOM 765 O O . GLY A 1 93 ? 12.311 10.032 -16.501 1.00 51.34 93 GLY A O 1
ATOM 766 N N . THR A 1 94 ? 11.974 12.031 -15.577 1.00 42.94 94 THR A N 1
ATOM 767 C CA . THR A 1 94 ? 10.802 12.358 -16.425 1.00 42.94 94 THR A CA 1
ATOM 768 C C . THR A 1 94 ? 10.609 13.869 -16.556 1.00 42.94 94 THR A C 1
ATOM 770 O O . THR A 1 94 ? 9.822 14.484 -15.839 1.00 42.94 94 THR A O 1
ATOM 773 N N . GLY A 1 95 ? 11.283 14.470 -17.537 1.00 38.12 95 GLY A N 1
ATOM 774 C CA . GLY A 1 95 ? 10.884 15.750 -1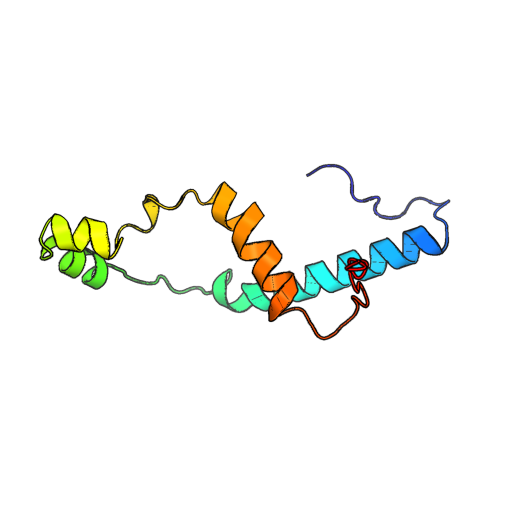8.128 1.00 38.12 95 GLY A CA 1
ATOM 775 C C . GLY A 1 95 ? 9.632 15.602 -18.997 1.00 38.12 95 GLY A C 1
ATOM 776 O O . GLY A 1 95 ? 9.642 15.990 -20.158 1.00 38.12 95 GLY A O 1
ATOM 777 N N . LEU A 1 96 ? 8.562 15.013 -18.460 1.00 41.69 96 LEU A N 1
ATOM 778 C CA . LEU A 1 96 ? 7.243 15.059 -19.081 1.00 41.69 96 LEU A CA 1
ATOM 779 C C . LEU A 1 96 ? 6.485 16.227 -18.452 1.00 41.69 96 LEU A C 1
ATOM 781 O O . LEU A 1 96 ? 5.672 16.058 -17.547 1.00 41.69 96 LEU A O 1
ATOM 785 N N . LYS A 1 97 ? 6.788 17.441 -18.928 1.00 38.78 97 LYS A N 1
ATOM 786 C CA . LYS A 1 97 ? 5.813 18.530 -18.861 1.00 38.78 97 LYS A CA 1
ATOM 787 C C . LYS A 1 97 ? 4.661 18.109 -19.773 1.00 38.78 97 LYS A C 1
ATOM 789 O O . LYS A 1 97 ? 4.855 17.991 -20.980 1.00 38.78 97 LYS A O 1
ATOM 794 N N . GLY A 1 98 ? 3.493 17.827 -19.197 1.00 46.81 98 GLY A N 1
ATOM 795 C CA . GLY A 1 98 ? 2.262 17.711 -19.979 1.00 46.81 98 GLY A CA 1
ATOM 796 C C . GLY A 1 98 ? 2.024 19.004 -20.772 1.00 46.81 98 GLY A C 1
ATOM 797 O O . GLY A 1 98 ? 2.511 20.061 -20.354 1.00 46.81 98 GLY A O 1
ATOM 798 N N . PRO A 1 99 ? 1.329 18.946 -21.921 1.00 41.41 99 PRO A N 1
ATOM 799 C CA . PRO A 1 99 ? 1.109 20.128 -22.740 1.00 41.41 99 PRO A CA 1
ATOM 800 C C . PRO A 1 99 ? 0.369 21.186 -21.920 1.00 41.41 99 PRO A C 1
ATOM 802 O O . PRO A 1 99 ? -0.672 20.915 -21.316 1.00 41.41 99 PRO A O 1
ATOM 805 N N . ALA A 1 100 ? 0.937 22.392 -21.881 1.00 45.75 100 ALA A N 1
ATOM 806 C CA . ALA A 1 100 ? 0.280 23.550 -21.305 1.00 45.75 100 ALA A CA 1
ATOM 807 C C . ALA A 1 100 ? -1.027 23.780 -22.072 1.00 45.75 100 ALA A C 1
ATOM 809 O O . ALA A 1 100 ? -1.008 24.015 -23.280 1.00 45.75 100 ALA A O 1
ATOM 810 N N . LYS A 1 101 ? -2.166 23.682 -21.381 1.00 47.25 101 LYS A N 1
ATOM 811 C CA . LYS A 1 101 ? -3.443 24.109 -21.949 1.00 47.25 101 LYS A CA 1
ATOM 812 C C . LYS A 1 101 ? -3.361 25.619 -22.162 1.00 47.25 101 LYS A C 1
ATOM 814 O O . LYS A 1 101 ? -3.289 26.373 -21.194 1.00 47.25 101 LYS A O 1
ATOM 819 N N . THR A 1 102 ? -3.347 26.048 -23.418 1.00 43.84 102 THR A N 1
ATOM 820 C CA . THR A 1 102 ? -3.539 27.447 -23.797 1.00 43.84 102 THR A CA 1
ATOM 821 C C . THR A 1 102 ? -4.940 27.863 -23.363 1.00 43.84 102 THR A C 1
ATOM 823 O O . THR A 1 102 ? -5.924 27.295 -23.837 1.00 43.84 102 THR A O 1
ATOM 826 N N . LYS A 1 103 ? -5.032 28.813 -22.429 1.00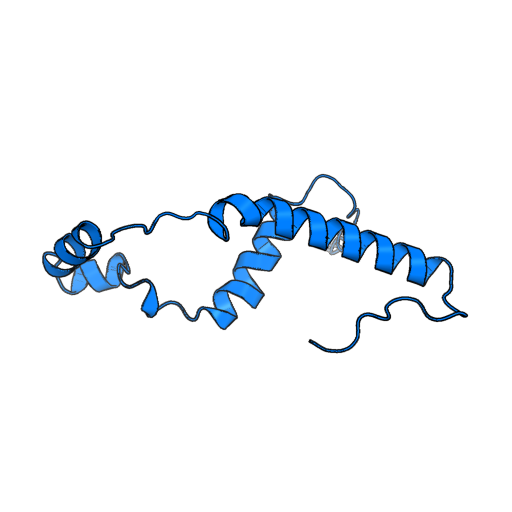 43.91 103 LYS A N 1
ATOM 827 C CA . LYS A 1 103 ? -6.276 29.543 -22.179 1.00 43.91 103 LYS A CA 1
ATOM 828 C C . LYS A 1 103 ? -6.357 30.702 -23.169 1.00 43.91 103 LYS A C 1
ATOM 830 O O . LYS A 1 103 ? -5.384 31.438 -23.322 1.00 43.91 103 LYS A O 1
ATOM 835 N N . THR A 1 104 ? -7.501 30.765 -23.840 1.00 47.75 104 THR A N 1
ATOM 836 C CA . THR A 1 104 ? -8.053 31.927 -24.543 1.00 47.75 104 THR A CA 1
ATOM 837 C C . THR A 1 104 ? -8.277 33.078 -23.572 1.00 47.75 104 THR A C 1
ATOM 839 O O . THR A 1 104 ? -8.586 32.784 -22.391 1.00 47.75 104 THR A O 1
#

pLDDT: mean 79.14, std 17.67, range [35.5, 96.88]

Secondary structure (DSSP, 8-state):
--------TT--HHHHHHHHHHHHHHHHHHHHHHHHHS--S----HHHHHHHHHS-HHHHHHH---GGGS-HHHIIIIIIHHHHHHHTSTTSS----PPP----

Organism: Taxus chinensis (NCBI:txid29808)